Protein AF-A0A935QEB5-F1 (afdb_monomer_lite)

pLDDT: mean 72.97, std 14.98, range [49.0, 93.44]

Structure (mmCIF, N/CA/C/O backbone):
data_AF-A0A935QEB5-F1
#
_entry.id   AF-A0A935QEB5-F1
#
loop_
_atom_site.group_PDB
_atom_site.id
_atom_site.type_symbol
_atom_site.label_atom_id
_atom_site.label_alt_id
_atom_site.label_comp_id
_atom_site.label_asym_id
_atom_site.label_entity_id
_atom_site.label_seq_id
_atom_site.pdbx_PDB_ins_code
_atom_site.Cartn_x
_atom_site.Cartn_y
_atom_site.Cartn_z
_atom_site.occupancy
_atom_site.B_iso_or_equiv
_atom_site.auth_seq_id
_atom_site.auth_comp_id
_atom_site.auth_asym_id
_atom_site.auth_atom_id
_atom_site.pdbx_PDB_model_num
ATOM 1 N N . MET A 1 1 ? 33.298 -16.354 -32.817 1.00 54.53 1 MET A N 1
ATOM 2 C CA . MET A 1 1 ? 32.306 -15.322 -32.436 1.00 54.53 1 MET A CA 1
ATOM 3 C C . MET A 1 1 ? 31.611 -15.630 -31.082 1.00 54.53 1 MET A C 1
ATOM 5 O O . MET A 1 1 ? 30.413 -15.849 -31.090 1.00 54.53 1 MET A O 1
ATOM 9 N N . PRO A 1 2 ? 32.290 -15.643 -29.906 1.00 53.03 2 PRO A N 1
ATOM 10 C CA . PRO A 1 2 ? 31.599 -15.823 -28.608 1.00 53.03 2 PRO A CA 1
ATOM 11 C C . PRO A 1 2 ? 31.503 -14.550 -27.739 1.00 53.03 2 PRO A C 1
ATOM 13 O O . PRO A 1 2 ? 30.791 -14.538 -26.739 1.00 53.03 2 PRO A O 1
ATOM 16 N N . ARG A 1 3 ? 32.225 -13.471 -28.086 1.00 51.88 3 ARG A N 1
ATOM 17 C CA . ARG A 1 3 ? 32.262 -12.227 -27.286 1.00 51.88 3 ARG A CA 1
ATOM 18 C C . ARG A 1 3 ? 30.954 -11.433 -27.372 1.00 51.88 3 ARG A C 1
ATOM 20 O O . ARG A 1 3 ? 30.474 -10.961 -26.352 1.00 51.88 3 ARG A O 1
ATOM 27 N N . PHE A 1 4 ? 30.340 -11.379 -28.554 1.00 51.47 4 PHE A N 1
ATOM 28 C CA . PHE A 1 4 ? 29.029 -10.750 -28.757 1.00 51.47 4 PHE A CA 1
ATOM 29 C C . PHE A 1 4 ? 27.894 -11.481 -28.026 1.00 51.47 4 PHE A C 1
ATOM 31 O O . PHE A 1 4 ? 27.008 -10.833 -27.480 1.00 51.47 4 PHE A O 1
ATOM 38 N N . LEU A 1 5 ? 27.960 -12.815 -27.930 1.00 58.16 5 LEU A N 1
ATOM 39 C CA . LEU A 1 5 ? 26.964 -13.617 -27.212 1.00 58.16 5 LEU A CA 1
ATOM 40 C C . LEU A 1 5 ? 27.003 -13.374 -25.692 1.00 58.16 5 LEU A C 1
ATOM 42 O O . LEU A 1 5 ? 25.962 -13.363 -25.047 1.00 58.16 5 LEU A O 1
ATOM 46 N N . ARG A 1 6 ? 28.188 -13.109 -25.121 1.00 56.09 6 ARG A N 1
ATOM 47 C CA . ARG A 1 6 ? 28.342 -12.741 -23.700 1.00 56.09 6 ARG A CA 1
ATOM 48 C C . ARG A 1 6 ? 27.819 -11.338 -23.385 1.00 56.09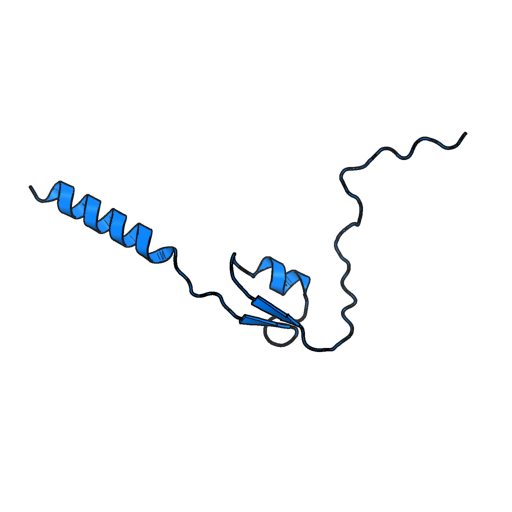 6 ARG A C 1
ATOM 50 O O . ARG A 1 6 ? 27.252 -11.141 -22.317 1.00 56.09 6 ARG A O 1
ATOM 57 N N . ILE A 1 7 ? 27.974 -10.391 -24.312 1.00 61.56 7 ILE A N 1
ATOM 58 C CA . ILE A 1 7 ? 27.443 -9.026 -24.165 1.00 61.56 7 ILE A CA 1
ATOM 59 C C . ILE A 1 7 ? 25.909 -9.041 -24.258 1.00 61.56 7 ILE A C 1
ATOM 61 O O . ILE A 1 7 ? 25.247 -8.432 -23.426 1.00 61.56 7 ILE A O 1
ATOM 65 N N . LEU A 1 8 ? 25.341 -9.804 -25.199 1.00 59.84 8 LEU A N 1
ATOM 66 C CA . LEU A 1 8 ? 23.890 -10.003 -25.310 1.00 59.84 8 LEU A CA 1
ATOM 67 C C . LEU A 1 8 ? 23.294 -10.706 -24.082 1.00 59.84 8 LEU A C 1
ATOM 69 O O . LEU A 1 8 ? 22.264 -10.273 -23.578 1.00 59.84 8 LEU A O 1
ATOM 73 N N . ALA A 1 9 ? 23.954 -11.745 -23.562 1.00 59.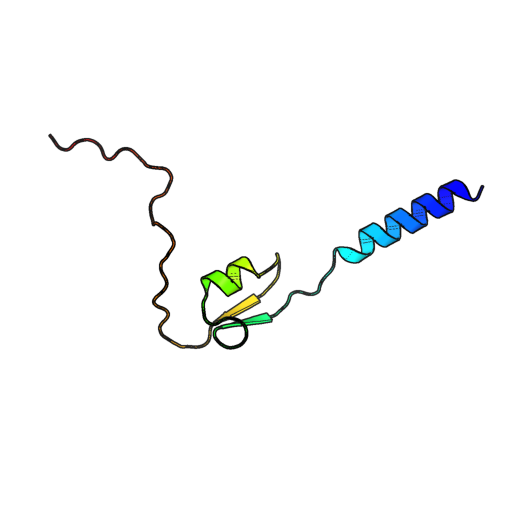31 9 ALA A N 1
ATOM 74 C CA . ALA A 1 9 ? 23.500 -12.437 -22.356 1.00 59.31 9 ALA A CA 1
ATOM 75 C C . ALA A 1 9 ? 23.574 -11.549 -21.097 1.00 59.31 9 ALA A C 1
ATOM 77 O O . ALA A 1 9 ? 22.665 -11.584 -20.273 1.00 59.31 9 ALA A O 1
ATOM 78 N N . GLY A 1 10 ? 24.615 -10.716 -20.963 1.00 58.06 10 GLY A N 1
ATOM 79 C CA . GLY A 1 10 ? 24.724 -9.745 -19.868 1.00 58.06 10 GLY A CA 1
ATOM 80 C C . GLY A 1 10 ? 23.681 -8.625 -19.949 1.00 58.06 10 GLY A C 1
ATOM 81 O O . GLY A 1 10 ? 23.108 -8.249 -18.931 1.00 58.06 10 GLY A O 1
ATOM 82 N N . LEU A 1 11 ? 23.379 -8.138 -21.158 1.00 58.41 11 LEU A N 1
ATOM 83 C CA . LEU A 1 11 ? 22.340 -7.129 -21.381 1.00 58.41 11 LEU A CA 1
ATOM 84 C C . LEU A 1 11 ? 20.930 -7.685 -21.111 1.00 58.41 11 LEU A C 1
ATOM 86 O O . LEU A 1 11 ? 20.101 -6.996 -20.526 1.00 58.41 11 LEU A O 1
ATOM 90 N N . ALA A 1 12 ? 20.671 -8.944 -21.474 1.00 56.75 12 ALA A N 1
ATOM 91 C CA . ALA A 1 12 ? 19.410 -9.620 -21.172 1.00 56.75 12 ALA A CA 1
ATOM 92 C C . ALA A 1 12 ? 19.206 -9.840 -19.660 1.00 56.75 12 ALA A C 1
ATOM 94 O O . ALA A 1 12 ? 18.089 -9.689 -19.167 1.00 56.75 12 ALA A O 1
ATOM 95 N N . LEU A 1 13 ? 20.278 -10.129 -18.910 1.00 55.91 13 LEU A N 1
ATOM 96 C CA . LEU A 1 13 ? 20.211 -10.261 -17.450 1.00 55.91 13 LEU A CA 1
ATOM 97 C C . LEU A 1 13 ? 19.952 -8.912 -16.754 1.00 55.91 13 LEU A C 1
ATOM 99 O O . LEU A 1 13 ? 19.266 -8.874 -15.737 1.00 55.91 13 LEU A O 1
ATOM 103 N N . LEU A 1 14 ? 20.447 -7.804 -17.320 1.00 55.25 14 LEU A N 1
ATOM 104 C CA . LEU A 1 14 ? 20.177 -6.454 -16.815 1.00 55.25 14 LEU A CA 1
ATOM 105 C C . LEU A 1 14 ? 18.730 -6.003 -17.093 1.00 55.25 14 LEU A C 1
ATOM 107 O O . LEU A 1 14 ? 18.152 -5.270 -16.297 1.00 55.25 14 LEU A O 1
ATOM 111 N N . ALA A 1 15 ? 18.126 -6.464 -18.192 1.00 53.28 15 ALA A N 1
ATOM 112 C CA . ALA A 1 15 ? 16.753 -6.118 -18.565 1.00 53.28 15 ALA A CA 1
ATOM 113 C C . ALA A 1 15 ? 15.679 -6.879 -17.759 1.00 53.28 15 ALA A C 1
ATOM 115 O O . ALA A 1 15 ? 14.588 -6.355 -17.543 1.00 53.28 15 ALA A O 1
ATOM 116 N N . ALA A 1 16 ? 15.974 -8.094 -17.285 1.00 49.00 16 ALA A N 1
ATOM 117 C CA . ALA A 1 16 ? 15.009 -8.929 -16.561 1.00 49.00 16 ALA A CA 1
ATOM 118 C C . ALA A 1 16 ? 14.722 -8.468 -15.114 1.00 49.00 16 ALA A C 1
ATOM 120 O O . ALA A 1 16 ? 13.738 -8.902 -14.524 1.00 49.00 16 ALA A O 1
ATOM 121 N N . ALA A 1 17 ? 15.537 -7.575 -14.543 1.00 51.28 17 ALA A N 1
ATOM 122 C CA . ALA A 1 17 ? 15.336 -7.045 -13.190 1.00 51.28 17 ALA A CA 1
ATOM 123 C C . ALA A 1 17 ? 14.257 -5.944 -13.101 1.00 51.28 17 ALA A C 1
ATOM 125 O O . ALA A 1 17 ? 13.924 -5.505 -12.005 1.00 51.28 17 ALA A O 1
ATOM 126 N N . ALA A 1 18 ? 13.727 -5.470 -14.235 1.00 54.66 18 ALA A N 1
ATOM 127 C CA . ALA A 1 18 ? 12.907 -4.257 -14.284 1.00 54.66 18 ALA A CA 1
ATOM 128 C C . ALA A 1 18 ? 11.399 -4.475 -14.060 1.00 54.66 18 ALA A C 1
ATOM 130 O O . ALA A 1 18 ? 10.671 -3.500 -13.899 1.00 54.66 18 ALA A O 1
ATOM 131 N N . ALA A 1 19 ? 10.912 -5.717 -14.064 1.00 55.88 19 ALA A N 1
ATOM 132 C CA . ALA A 1 19 ? 9.483 -6.007 -13.961 1.00 55.88 19 ALA A CA 1
ATOM 133 C C . ALA A 1 19 ? 9.162 -6.713 -12.638 1.00 55.88 19 ALA A C 1
ATOM 135 O O . ALA A 1 19 ? 8.910 -7.917 -12.609 1.00 55.88 19 ALA A O 1
ATOM 136 N N . ALA A 1 20 ? 9.187 -5.963 -11.535 1.00 63.56 20 ALA A N 1
ATOM 137 C CA . ALA A 1 20 ? 8.504 -6.399 -10.323 1.00 63.56 20 ALA A CA 1
ATOM 138 C C . ALA A 1 20 ? 6.985 -6.237 -10.537 1.00 63.56 20 ALA A C 1
ATOM 140 O O . ALA A 1 20 ? 6.564 -5.219 -11.094 1.00 63.56 20 ALA A O 1
ATOM 141 N N . PRO A 1 21 ? 6.155 -7.228 -10.166 1.00 68.50 21 PRO A N 1
ATOM 142 C CA . PRO A 1 21 ? 4.710 -7.047 -10.184 1.00 68.50 21 PRO A CA 1
ATOM 143 C C . PRO A 1 21 ? 4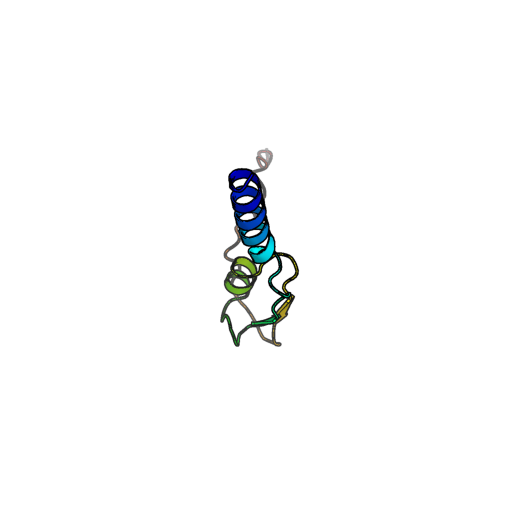.326 -5.933 -9.205 1.00 68.50 21 PRO A C 1
ATOM 145 O O . PRO A 1 21 ? 4.932 -5.822 -8.142 1.00 68.50 21 PRO A O 1
ATOM 148 N N . ALA A 1 22 ? 3.309 -5.149 -9.566 1.00 77.56 22 ALA A N 1
ATOM 149 C CA . ALA A 1 22 ? 2.711 -4.161 -8.677 1.00 77.56 22 ALA A CA 1
ATOM 150 C C . ALA A 1 22 ? 2.328 -4.813 -7.339 1.00 77.56 22 ALA A C 1
ATOM 152 O O . ALA A 1 22 ? 1.537 -5.762 -7.313 1.00 77.56 22 ALA A O 1
ATOM 153 N N . ALA A 1 23 ? 2.906 -4.325 -6.247 1.00 85.00 23 ALA A N 1
ATOM 154 C CA . ALA A 1 23 ? 2.632 -4.800 -4.902 1.00 85.00 23 ALA A CA 1
ATOM 155 C C . ALA A 1 23 ? 1.443 -4.047 -4.289 1.00 85.00 23 ALA A C 1
ATOM 157 O O . ALA A 1 23 ? 1.210 -2.871 -4.577 1.00 85.00 23 ALA A O 1
ATOM 158 N N . VAL A 1 24 ? 0.697 -4.737 -3.422 1.00 91.12 24 VAL A N 1
ATOM 159 C CA . VAL A 1 24 ? -0.320 -4.110 -2.569 1.00 91.12 24 VAL A CA 1
ATOM 160 C C . VAL A 1 24 ? 0.297 -3.881 -1.196 1.00 91.12 24 VAL A C 1
ATOM 162 O O . VAL A 1 24 ? 0.705 -4.836 -0.537 1.00 91.12 24 VAL A O 1
ATOM 165 N N . ILE A 1 25 ? 0.383 -2.617 -0.789 1.00 92.12 25 ILE A N 1
ATOM 166 C CA . ILE A 1 25 ? 0.928 -2.180 0.497 1.00 92.12 25 ILE A CA 1
ATOM 167 C C . ILE A 1 25 ? -0.238 -1.796 1.405 1.00 92.12 25 ILE A C 1
ATOM 169 O O . ILE A 1 25 ? -0.977 -0.865 1.088 1.00 92.12 25 ILE A O 1
ATOM 173 N N . HIS A 1 26 ? -0.391 -2.461 2.548 1.00 91.62 26 HIS A N 1
ATOM 174 C CA . HIS A 1 26 ? -1.497 -2.216 3.470 1.00 91.62 26 HIS A CA 1
ATOM 175 C C . HIS A 1 26 ? -1.078 -1.267 4.589 1.00 91.62 26 HIS A C 1
ATOM 177 O O . HIS A 1 26 ? -0.089 -1.481 5.287 1.00 91.62 26 HIS A O 1
ATOM 183 N N . VAL A 1 27 ? -1.884 -0.246 4.844 1.00 90.56 27 VAL A N 1
ATOM 184 C CA . VAL A 1 27 ? -1.722 0.660 5.985 1.00 90.56 27 VAL A CA 1
ATOM 185 C C . VAL A 1 27 ? -2.915 0.444 6.917 1.00 90.56 27 VAL A C 1
ATOM 187 O O . VAL A 1 27 ? -4.047 0.571 6.456 1.00 90.56 27 VAL A O 1
ATOM 190 N N . PRO A 1 28 ? -2.720 0.094 8.204 1.00 88.50 28 PRO A N 1
ATOM 191 C CA . PRO A 1 28 ? -1.468 0.124 8.963 1.00 88.50 28 PRO A CA 1
ATOM 192 C C . PRO A 1 28 ? -0.663 -1.196 8.984 1.00 88.50 28 PRO A C 1
ATOM 194 O O . PRO A 1 28 ? 0.283 -1.303 9.760 1.00 88.50 28 PRO A O 1
ATOM 197 N N . GLY A 1 29 ? -1.059 -2.216 8.213 1.00 87.19 29 GLY A N 1
ATOM 198 C CA . GLY A 1 29 ? -0.517 -3.581 8.319 1.00 87.19 29 GLY A CA 1
ATOM 199 C C . GLY A 1 29 ? 0.979 -3.711 8.007 1.00 87.19 29 GLY A C 1
ATOM 200 O O . GLY A 1 29 ? 1.727 -4.242 8.823 1.00 87.19 29 GLY A O 1
ATOM 201 N N . ASP A 1 30 ? 1.406 -3.203 6.851 1.00 88.12 30 ASP A N 1
ATOM 202 C CA . ASP A 1 30 ? 2.798 -3.204 6.387 1.00 88.12 30 ASP A CA 1
ATOM 203 C C . ASP A 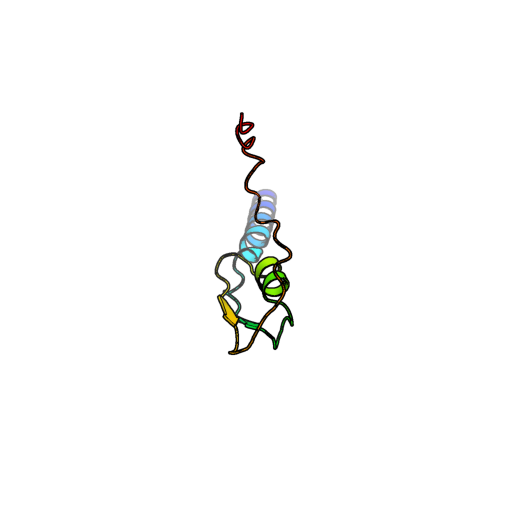1 30 ? 3.550 -1.953 6.867 1.00 88.12 30 ASP A C 1
ATOM 205 O O . ASP A 1 30 ? 4.708 -2.022 7.279 1.00 88.12 30 ASP A O 1
ATOM 209 N N . PHE A 1 31 ? 2.874 -0.799 6.868 1.00 88.50 31 PHE A N 1
ATOM 210 C CA . PHE A 1 31 ? 3.412 0.463 7.377 1.00 88.50 31 PHE A CA 1
ATOM 211 C C . PHE A 1 31 ? 2.391 1.162 8.263 1.00 88.50 31 PHE A C 1
ATOM 213 O O . PHE A 1 31 ? 1.263 1.389 7.846 1.00 88.50 31 PHE A O 1
ATOM 220 N N . ALA A 1 32 ? 2.805 1.606 9.451 1.00 85.44 32 ALA A N 1
ATOM 221 C CA . ALA A 1 32 ? 1.931 2.336 10.375 1.00 85.44 32 ALA A CA 1
ATOM 222 C C . ALA A 1 32 ? 1.554 3.753 9.891 1.00 85.44 32 ALA A C 1
ATOM 224 O O . ALA A 1 32 ? 0.589 4.339 10.379 1.00 85.44 32 ALA A O 1
ATOM 225 N N . GLN A 1 33 ? 2.324 4.317 8.956 1.00 87.38 33 GLN A N 1
ATOM 226 C CA . GLN A 1 33 ? 2.155 5.675 8.441 1.00 87.38 33 GLN A CA 1
ATOM 227 C C . GLN A 1 33 ? 1.922 5.650 6.931 1.00 87.38 33 GLN A C 1
ATOM 229 O O . GLN A 1 33 ? 2.644 4.969 6.201 1.00 87.38 33 GLN A O 1
ATOM 234 N N . ILE A 1 34 ? 0.979 6.470 6.456 1.00 88.06 34 ILE A N 1
ATOM 235 C CA . ILE A 1 34 ? 0.685 6.609 5.020 1.00 88.06 34 ILE A CA 1
ATOM 236 C C . ILE A 1 34 ? 1.917 7.134 4.266 1.00 88.06 34 ILE A C 1
ATOM 238 O O . ILE A 1 34 ? 2.242 6.622 3.201 1.00 88.06 34 ILE A O 1
ATOM 242 N N . HIS A 1 35 ? 2.647 8.106 4.828 1.00 87.44 35 HIS A N 1
ATOM 243 C CA . HIS A 1 35 ? 3.855 8.651 4.199 1.00 87.44 35 HIS A CA 1
ATOM 244 C C . HIS A 1 35 ? 4.916 7.571 3.947 1.00 87.44 35 HIS A C 1
ATOM 246 O O . HIS A 1 35 ? 5.458 7.489 2.849 1.00 87.44 35 HIS A O 1
ATOM 252 N N . ALA A 1 36 ? 5.174 6.711 4.934 1.00 86.19 36 ALA A N 1
ATOM 253 C CA . ALA A 1 36 ? 6.145 5.630 4.798 1.00 86.19 36 ALA A CA 1
ATOM 254 C C . ALA A 1 36 ? 5.735 4.620 3.712 1.00 86.19 36 ALA A C 1
ATOM 256 O O . ALA A 1 36 ? 6.578 4.221 2.913 1.00 86.19 36 ALA A O 1
ATOM 257 N N . ALA A 1 37 ? 4.444 4.273 3.635 1.00 89.25 37 ALA A N 1
ATOM 258 C CA . ALA A 1 37 ? 3.923 3.401 2.583 1.00 89.25 37 ALA A CA 1
ATOM 259 C C . ALA A 1 37 ? 4.109 4.006 1.185 1.00 89.25 37 ALA A C 1
ATOM 261 O O . ALA A 1 37 ? 4.551 3.318 0.273 1.00 89.25 37 ALA A O 1
ATOM 262 N N . VAL A 1 38 ? 3.828 5.304 1.023 1.00 88.00 38 VAL A N 1
ATOM 263 C CA . VAL A 1 38 ? 3.989 6.005 -0.263 1.00 88.00 38 VAL A CA 1
ATOM 264 C C . VAL A 1 38 ? 5.459 6.127 -0.661 1.00 88.00 38 VAL A C 1
ATOM 266 O O . VAL A 1 38 ? 5.783 5.964 -1.830 1.00 88.00 38 VAL A O 1
ATOM 269 N N . GLN A 1 39 ? 6.358 6.378 0.291 1.00 89.12 39 GLN A N 1
ATOM 270 C CA . GLN A 1 39 ? 7.796 6.451 0.011 1.00 89.12 39 GLN A CA 1
ATOM 271 C C . GLN A 1 39 ? 8.396 5.090 -0.361 1.00 89.12 39 GLN A C 1
ATOM 273 O O . GLN A 1 39 ? 9.388 5.038 -1.085 1.00 89.12 39 GLN A O 1
ATOM 278 N N . ALA A 1 40 ? 7.819 4.000 0.147 1.00 85.94 40 ALA A N 1
ATOM 279 C CA . ALA A 1 40 ? 8.224 2.639 -0.187 1.00 85.94 40 ALA A CA 1
ATOM 280 C C . ALA A 1 40 ? 7.583 2.116 -1.486 1.00 85.94 40 ALA A C 1
ATOM 282 O O . ALA A 1 40 ? 8.122 1.186 -2.083 1.00 85.94 40 ALA A O 1
ATOM 283 N N . ALA A 1 41 ? 6.458 2.696 -1.917 1.00 89.31 41 ALA A N 1
ATOM 284 C CA . ALA A 1 41 ? 5.740 2.294 -3.120 1.00 89.31 41 ALA A CA 1
ATOM 285 C C . ALA A 1 41 ? 6.541 2.614 -4.392 1.00 89.31 41 ALA A C 1
ATOM 287 O O . ALA A 1 41 ? 6.982 3.744 -4.616 1.00 89.31 41 ALA A O 1
ATOM 288 N N . ALA A 1 42 ? 6.689 1.617 -5.260 1.00 88.19 42 ALA A N 1
ATOM 289 C CA . ALA A 1 42 ? 7.200 1.790 -6.608 1.00 88.19 42 ALA A CA 1
ATOM 290 C C . ALA A 1 42 ? 6.080 2.207 -7.577 1.00 88.19 42 ALA A C 1
ATOM 292 O O . ALA A 1 42 ? 4.884 2.146 -7.286 1.00 88.19 42 ALA A O 1
ATOM 293 N N . ALA A 1 43 ? 6.469 2.643 -8.777 1.00 84.88 43 ALA A N 1
ATOM 294 C CA . ALA A 1 43 ? 5.506 2.988 -9.814 1.00 84.88 43 ALA A CA 1
ATOM 295 C C . ALA A 1 43 ? 4.653 1.765 -10.191 1.00 84.88 43 ALA A C 1
ATOM 297 O O . ALA A 1 43 ? 5.177 0.756 -10.656 1.00 84.88 43 ALA A O 1
ATOM 298 N N . GLY A 1 44 ? 3.335 1.896 -10.034 1.00 85.81 44 GLY A N 1
ATOM 299 C CA . GLY A 1 44 ? 2.371 0.828 -10.299 1.00 85.81 44 GLY A CA 1
ATOM 300 C C . GLY A 1 44 ? 1.863 0.116 -9.047 1.00 85.81 44 GLY A C 1
ATOM 301 O O . GLY A 1 44 ? 0.853 -0.574 -9.153 1.00 85.81 44 GLY A O 1
ATOM 302 N N . ASP A 1 45 ? 2.488 0.318 -7.885 1.00 88.69 45 ASP A N 1
ATOM 303 C CA . ASP A 1 45 ? 2.017 -0.246 -6.618 1.00 88.69 45 ASP A CA 1
ATOM 304 C C . ASP A 1 45 ? 0.706 0.401 -6.153 1.00 88.69 45 ASP A C 1
ATOM 306 O O . ASP A 1 45 ? 0.384 1.549 -6.481 1.00 88.69 45 ASP A O 1
ATOM 310 N N . VAL A 1 46 ? -0.049 -0.349 -5.352 1.00 91.75 46 VAL A N 1
ATOM 311 C CA . VAL A 1 46 ? -1.314 0.091 -4.760 1.00 91.75 46 V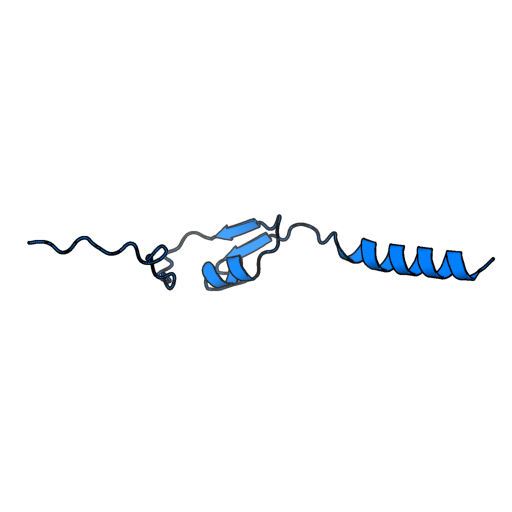AL A CA 1
ATOM 312 C C . VAL A 1 46 ? -1.148 0.184 -3.251 1.00 91.75 46 VAL A C 1
ATOM 314 O O . VAL A 1 46 ? -0.848 -0.807 -2.593 1.00 91.75 46 VAL A O 1
ATOM 317 N N . VAL A 1 47 ? -1.380 1.369 -2.689 1.00 92.06 47 VAL A N 1
ATOM 318 C CA . VAL A 1 47 ? -1.406 1.570 -1.235 1.00 92.06 47 VAL A CA 1
ATOM 319 C C . VAL A 1 47 ? -2.854 1.479 -0.754 1.00 92.06 47 VAL A C 1
ATOM 321 O O . VAL A 1 47 ? -3.658 2.374 -1.015 1.00 92.06 47 VAL A O 1
ATOM 324 N N . GLU A 1 48 ? -3.194 0.397 -0.058 1.00 93.44 48 GLU A N 1
ATOM 325 C CA . GLU A 1 48 ? -4.513 0.174 0.530 1.00 93.44 48 GLU A CA 1
ATOM 326 C C . GLU A 1 48 ? -4.535 0.675 1.977 1.00 93.44 48 GLU A C 1
ATOM 328 O O . GLU A 1 48 ? -3.875 0.133 2.864 1.00 93.44 48 GLU A O 1
ATOM 333 N N . VAL A 1 49 ? -5.296 1.740 2.226 1.00 92.06 49 VAL A N 1
ATOM 334 C CA . VAL A 1 49 ? -5.393 2.366 3.549 1.00 92.06 49 VAL A CA 1
ATOM 335 C C . VAL A 1 49 ? -6.671 1.901 4.235 1.00 92.06 49 VAL A C 1
ATOM 337 O O . VAL A 1 49 ? -7.778 2.218 3.799 1.00 92.06 49 VAL A O 1
ATOM 340 N N . ALA A 1 50 ? -6.523 1.171 5.336 1.00 92.19 50 ALA A N 1
ATOM 341 C CA . ALA A 1 50 ? -7.633 0.768 6.180 1.00 92.19 50 ALA A CA 1
ATOM 342 C C . ALA A 1 50 ? -8.279 1.984 6.857 1.00 92.19 50 ALA A C 1
ATOM 344 O O . ALA A 1 50 ? -7.614 2.977 7.177 1.00 92.19 50 ALA A O 1
ATOM 345 N N . ALA A 1 51 ? -9.584 1.877 7.118 1.00 90.31 51 ALA A N 1
ATOM 346 C CA . ALA A 1 51 ? -10.354 2.920 7.781 1.00 90.31 51 ALA A CA 1
ATOM 347 C C . ALA A 1 51 ? -9.768 3.247 9.165 1.00 90.31 51 ALA A C 1
ATOM 349 O O . ALA A 1 51 ? -9.632 2.378 10.025 1.00 90.31 51 ALA A O 1
ATOM 350 N N . GLY A 1 52 ? -9.444 4.518 9.379 1.00 87.06 52 GLY A N 1
ATOM 351 C CA . GLY A 1 52 ? -8.845 5.001 10.613 1.00 87.06 52 GLY A CA 1
ATOM 352 C C . GLY A 1 52 ? -8.472 6.473 10.506 1.00 87.06 52 GLY A C 1
ATOM 353 O O . GLY A 1 52 ? -8.546 7.070 9.431 1.00 87.06 52 GLY A O 1
ATOM 354 N N . THR A 1 53 ? -8.070 7.059 11.630 1.00 86.75 53 THR A N 1
ATOM 355 C CA . THR A 1 53 ? -7.587 8.440 11.664 1.00 86.75 53 THR A CA 1
ATOM 356 C C . THR A 1 53 ? -6.065 8.446 11.667 1.00 86.75 53 THR A C 1
ATOM 358 O O . THR A 1 53 ? -5.444 7.908 12.581 1.00 86.75 53 THR A O 1
ATOM 361 N N . TYR A 1 54 ? -5.471 9.087 10.663 1.00 86.44 54 TYR A N 1
ATOM 362 C CA . TYR A 1 54 ? -4.026 9.252 10.527 1.00 86.44 54 TYR A CA 1
ATOM 363 C C . TYR A 1 54 ? -3.689 10.734 10.701 1.00 86.44 54 TYR A C 1
ATOM 365 O O . TYR A 1 54 ? -4.213 11.577 9.980 1.00 86.44 54 TYR A O 1
ATOM 373 N N . TYR A 1 55 ? -2.844 11.049 11.684 1.00 81.88 55 TYR A N 1
ATOM 374 C CA . TYR A 1 55 ? -2.557 12.427 12.109 1.00 81.88 55 TYR A CA 1
ATOM 375 C C . TYR A 1 55 ? -1.232 12.984 11.563 1.00 81.88 55 TYR A C 1
ATOM 377 O O . TYR A 1 55 ? -0.826 14.083 11.936 1.00 81.88 55 TYR A O 1
ATOM 385 N N . ASP A 1 56 ? -0.532 12.230 10.715 1.00 69.00 56 ASP A N 1
ATOM 386 C CA . ASP A 1 56 ? 0.785 12.621 10.214 1.00 69.00 56 ASP A CA 1
ATOM 387 C C . ASP A 1 56 ? 0.664 13.506 8.965 1.00 69.00 56 ASP A C 1
ATOM 389 O O . ASP A 1 56 ? 0.447 13.026 7.851 1.00 69.00 56 ASP A O 1
ATOM 393 N N . CYS A 1 57 ? 0.806 14.815 9.178 1.00 62.78 57 CYS A N 1
ATOM 394 C CA . CYS A 1 57 ? 0.905 15.833 8.135 1.00 62.78 57 CYS A CA 1
ATOM 395 C C . CYS A 1 57 ? 2.314 16.453 8.144 1.00 62.78 57 CYS A C 1
ATOM 397 O O . CYS A 1 57 ? 2.459 17.669 8.234 1.00 62.78 57 CYS A O 1
ATOM 399 N N . THR A 1 58 ? 3.378 15.648 8.111 1.00 61.66 58 THR A N 1
ATOM 400 C CA . THR A 1 58 ? 4.764 16.167 8.099 1.00 61.66 58 THR A CA 1
ATOM 401 C C . THR A 1 58 ? 5.156 16.883 6.804 1.00 61.66 58 THR A C 1
ATOM 403 O O . THR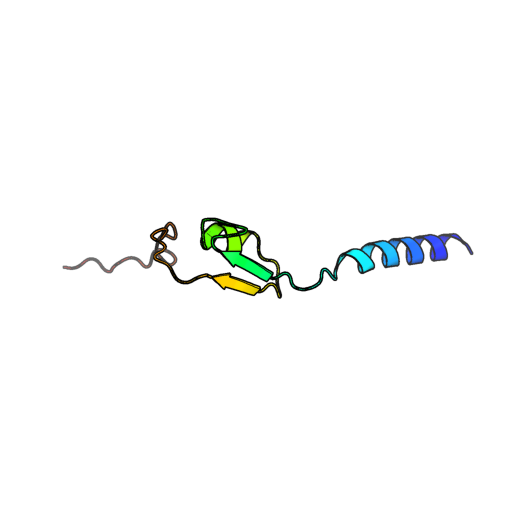 A 1 58 ? 6.233 17.475 6.740 1.00 61.66 58 THR A O 1
ATOM 406 N N . HIS A 1 59 ? 4.290 16.904 5.785 1.00 58.62 59 HIS A N 1
ATOM 407 C CA . HIS A 1 59 ? 4.516 17.726 4.603 1.00 58.62 59 HIS A CA 1
ATOM 408 C C . HIS A 1 59 ? 4.300 19.211 4.947 1.00 58.62 59 HIS A C 1
ATOM 410 O O . HIS A 1 59 ? 3.159 19.604 5.209 1.00 58.62 59 HIS A O 1
ATOM 416 N N . PRO A 1 60 ? 5.340 20.070 4.910 1.00 60.47 60 PRO A N 1
ATOM 417 C CA . PRO A 1 60 ? 5.111 21.505 4.936 1.00 60.47 60 PRO A CA 1
ATOM 418 C C . PRO A 1 60 ? 4.242 21.850 3.723 1.00 60.47 60 PRO A C 1
ATOM 420 O O . PRO A 1 60 ? 4.615 21.580 2.583 1.00 60.47 60 PRO A O 1
ATOM 423 N N . THR A 1 61 ? 3.065 22.435 3.946 1.00 60.62 61 THR A N 1
ATOM 424 C CA . THR A 1 61 ? 2.148 22.861 2.872 1.00 60.62 61 THR A CA 1
ATOM 425 C C . THR A 1 61 ? 2.644 24.097 2.112 1.00 60.62 61 THR A C 1
ATOM 427 O O . THR A 1 61 ? 1.884 24.733 1.384 1.00 60.62 61 THR A O 1
ATOM 430 N N . GLU A 1 62 ? 3.913 24.470 2.262 1.00 60.31 62 GLU A N 1
ATOM 431 C CA . GLU A 1 62 ? 4.531 25.521 1.467 1.00 60.31 62 GLU A CA 1
ATOM 432 C C . GLU A 1 62 ? 5.021 24.934 0.141 1.00 60.31 62 GLU A C 1
ATOM 434 O O . GLU A 1 62 ? 6.082 24.319 0.047 1.00 60.31 62 GLU A O 1
ATOM 439 N N . GLY A 1 63 ? 4.250 25.178 -0.925 1.00 64.44 63 GLY A N 1
ATOM 440 C CA . GLY A 1 63 ? 4.837 25.270 -2.264 1.00 64.44 63 GLY A CA 1
ATOM 441 C C . GLY A 1 63 ? 5.991 26.288 -2.258 1.00 64.44 63 GLY A C 1
ATOM 442 O O . GLY A 1 63 ? 6.031 27.126 -1.352 1.00 64.44 63 GLY A O 1
ATOM 443 N N . PRO A 1 64 ? 6.924 26.239 -3.234 1.00 61.50 64 PRO A N 1
ATOM 444 C CA . PRO A 1 64 ? 8.141 27.055 -3.225 1.00 61.50 64 PRO A CA 1
ATOM 445 C C . PRO A 1 64 ? 7.778 28.490 -2.866 1.00 61.50 64 PRO A C 1
ATOM 447 O O . PRO A 1 64 ? 6.946 29.077 -3.558 1.00 61.50 64 PRO A O 1
ATOM 450 N N . ALA A 1 65 ? 8.320 28.968 -1.740 1.00 60.25 65 ALA A N 1
ATOM 451 C CA . ALA A 1 65 ? 7.899 30.171 -1.032 1.00 60.25 65 ALA A CA 1
ATOM 452 C C . ALA A 1 65 ? 7.456 31.272 -2.002 1.00 60.25 65 ALA A C 1
ATOM 454 O O . ALA A 1 65 ? 8.280 32.007 -2.546 1.00 60.25 65 ALA A O 1
ATOM 455 N N . ARG A 1 66 ? 6.146 31.383 -2.258 1.00 61.34 66 ARG A N 1
ATOM 456 C CA . ARG A 1 66 ? 5.607 32.549 -2.952 1.00 61.34 66 ARG A CA 1
ATOM 457 C C . ARG A 1 66 ? 5.724 33.678 -1.934 1.00 61.34 66 ARG A C 1
ATOM 459 O O . ARG A 1 66 ? 5.071 33.570 -0.894 1.00 61.34 66 ARG A O 1
ATOM 466 N N . PRO A 1 67 ? 6.520 34.734 -2.177 1.00 66.31 67 PRO A N 1
ATOM 467 C CA . PRO A 1 67 ? 6.599 35.847 -1.244 1.00 66.31 67 PRO A CA 1
ATOM 468 C C . PRO A 1 67 ? 5.180 36.373 -1.016 1.00 66.31 67 PRO A C 1
ATOM 470 O O . PRO A 1 67 ? 4.506 36.782 -1.965 1.00 66.31 67 PRO A O 1
ATOM 473 N N . ARG A 1 68 ? 4.685 36.287 0.223 1.00 65.88 68 ARG A N 1
ATOM 474 C CA . ARG A 1 68 ? 3.397 36.876 0.598 1.00 65.88 68 ARG A CA 1
ATOM 475 C C . ARG A 1 68 ? 3.558 38.389 0.382 1.00 65.88 68 ARG A C 1
ATOM 477 O O . ARG A 1 68 ? 4.483 38.947 0.974 1.00 65.88 68 ARG A O 1
ATOM 484 N N . PRO A 1 69 ? 2.764 39.051 -0.484 1.00 62.12 69 PRO A N 1
ATOM 485 C CA . PRO A 1 69 ? 2.898 40.490 -0.667 1.00 62.12 69 PRO A CA 1
ATOM 486 C C . PRO A 1 69 ? 2.709 41.151 0.698 1.00 62.12 69 PRO A C 1
ATOM 488 O O . PRO A 1 69 ? 1.755 40.824 1.408 1.00 62.12 69 PRO A O 1
ATOM 491 N N . ALA A 1 70 ? 3.665 41.998 1.084 1.00 64.12 70 ALA A N 1
ATOM 492 C CA . ALA A 1 70 ? 3.615 42.726 2.341 1.00 64.12 70 ALA A CA 1
ATOM 493 C C . ALA A 1 70 ? 2.302 43.519 2.371 1.00 64.12 70 ALA A C 1
ATOM 495 O O . ALA A 1 70 ? 2.063 44.379 1.525 1.00 64.12 70 ALA A O 1
ATOM 496 N N . SER A 1 71 ? 1.422 43.156 3.298 1.00 66.00 71 SER A N 1
ATOM 497 C CA . SER A 1 71 ? 0.265 43.964 3.655 1.00 66.00 71 SER A CA 1
ATOM 498 C C . SER A 1 71 ? 0.766 45.301 4.209 1.00 66.00 71 SER A C 1
ATOM 500 O O . SER A 1 71 ? 1.705 45.303 5.003 1.00 66.00 71 SER A O 1
ATOM 502 N N . SER A 1 72 ? 0.159 46.374 3.695 1.00 63.72 72 SER A N 1
ATOM 503 C CA . SER A 1 72 ? 0.472 47.803 3.844 1.00 63.72 72 SER A CA 1
ATOM 504 C C . SER A 1 72 ? 0.934 48.283 5.214 1.00 63.72 72 SER A C 1
ATOM 506 O O . SER A 1 72 ? 0.393 47.796 6.230 1.00 63.72 72 SER A O 1
#

Sequence (72 aa):
MPRFLRILAGLALLAAAAAAPAAVIHVPGDFAQIHAAVQAAAAGDVVEVAAGTYYDCTHPTEGPARPRPASS

Radius of gyration: 22.24 Å; chains: 1; bounding box: 43×64×44 Å

Foldseek 3Di:
DCPVVVVVVVVVVVVVVPDDPAEEAEPPPNPVAPVVSVVPGDPRHHYHYDDDDHDDPVDDPDDPDPPDPDDD

Secondary structure (DSSP, 8-state):
--HHHHHHHHHHHHHGGG-PPPPEEEETTT-SSHHHHHHHPPTT-EEEE-SS------S----S-PPPP---